Protein AF-A0A9N9IUY9-F1 (afdb_monomer_lite)

Structure (mmCIF, N/CA/C/O backbone):
data_AF-A0A9N9IUY9-F1
#
_entry.id   AF-A0A9N9IUY9-F1
#
loop_
_atom_site.group_PDB
_atom_site.id
_atom_site.type_symbol
_atom_site.label_atom_id
_atom_site.label_alt_id
_atom_site.label_comp_id
_atom_site.label_asym_id
_atom_site.label_entity_id
_atom_site.label_seq_id
_atom_site.pdbx_PDB_ins_code
_atom_site.Cartn_x
_atom_site.Cartn_y
_atom_site.Cartn_z
_atom_site.occupancy
_atom_site.B_iso_or_equiv
_atom_site.auth_seq_id
_atom_site.auth_comp_id
_atom_site.auth_asym_id
_atom_site.auth_atom_id
_atom_site.pdbx_PDB_model_num
ATOM 1 N N . SER A 1 1 ? 58.811 5.607 -41.448 1.00 39.56 1 SER A N 1
ATOM 2 C CA . SER A 1 1 ? 57.624 6.465 -41.278 1.00 39.56 1 SER A CA 1
ATOM 3 C C . SER A 1 1 ? 56.538 5.651 -40.601 1.00 39.56 1 SER A C 1
ATOM 5 O O . SER A 1 1 ? 55.908 4.837 -41.258 1.00 39.56 1 SER A O 1
ATOM 7 N N . LEU A 1 2 ? 56.412 5.763 -39.278 1.00 40.84 2 LEU A N 1
ATOM 8 C CA . LEU A 1 2 ? 55.410 5.039 -38.492 1.00 40.84 2 LEU A CA 1
ATOM 9 C C . LEU A 1 2 ? 54.136 5.888 -38.460 1.00 40.84 2 LEU A C 1
ATOM 11 O O . LEU A 1 2 ? 54.128 6.967 -37.875 1.00 40.84 2 LEU A O 1
ATOM 15 N N . THR A 1 3 ? 53.085 5.435 -39.135 1.00 47.19 3 THR A N 1
ATOM 16 C CA . THR A 1 3 ? 51.744 6.019 -39.025 1.00 47.19 3 THR A CA 1
ATOM 17 C C . THR A 1 3 ? 51.155 5.669 -37.656 1.00 47.19 3 THR A C 1
ATOM 19 O O . THR A 1 3 ? 51.178 4.490 -37.296 1.00 47.19 3 THR A O 1
ATOM 22 N N . PRO A 1 4 ? 50.607 6.626 -36.888 1.00 50.03 4 PRO A N 1
ATOM 23 C CA . PRO A 1 4 ? 49.974 6.305 -35.621 1.00 50.03 4 PRO A CA 1
ATOM 24 C C . PRO A 1 4 ? 48.616 5.647 -35.890 1.00 50.03 4 PRO A C 1
ATOM 26 O O . PRO A 1 4 ? 47.734 6.227 -36.522 1.00 50.03 4 PRO A O 1
ATOM 29 N N . SER A 1 5 ? 48.457 4.412 -35.417 1.00 50.31 5 SER A N 1
ATOM 30 C CA . SER A 1 5 ? 47.175 3.718 -35.372 1.00 50.31 5 SER A CA 1
ATOM 31 C C . SER A 1 5 ? 46.244 4.456 -34.411 1.00 50.31 5 SER A C 1
ATOM 33 O O . SER A 1 5 ? 46.464 4.449 -33.198 1.00 50.31 5 SER A O 1
ATOM 35 N N . VAL A 1 6 ? 45.213 5.101 -34.953 1.00 55.72 6 VAL A N 1
ATOM 36 C CA . VAL A 1 6 ? 44.124 5.686 -34.166 1.00 55.72 6 VAL A CA 1
ATOM 37 C C . VAL A 1 6 ? 43.443 4.548 -33.395 1.00 55.72 6 VAL A C 1
ATOM 39 O O . VAL A 1 6 ? 43.041 3.565 -34.023 1.00 55.72 6 VAL A O 1
ATOM 42 N N . PRO A 1 7 ? 43.323 4.617 -32.057 1.00 51.50 7 PRO A N 1
ATOM 43 C CA . PRO A 1 7 ? 42.623 3.588 -31.313 1.00 51.50 7 PRO A CA 1
ATOM 44 C C . PRO A 1 7 ? 41.150 3.654 -31.708 1.00 51.50 7 PRO A C 1
ATOM 46 O O . PRO A 1 7 ? 40.479 4.666 -31.509 1.00 51.50 7 PRO A O 1
ATOM 49 N N . ASN A 1 8 ? 40.667 2.566 -32.302 1.00 51.50 8 ASN A N 1
ATOM 50 C CA . ASN A 1 8 ? 39.272 2.384 -32.655 1.00 51.50 8 ASN A CA 1
ATOM 51 C C . ASN A 1 8 ? 38.487 2.290 -31.341 1.00 51.50 8 ASN A C 1
ATOM 53 O O . ASN A 1 8 ? 38.350 1.218 -30.747 1.00 51.50 8 ASN A O 1
ATOM 57 N N . HIS A 1 9 ? 38.053 3.436 -30.820 1.00 55.25 9 HIS A N 1
ATOM 58 C CA . HIS A 1 9 ? 37.104 3.476 -29.725 1.00 55.25 9 HIS A CA 1
ATOM 59 C C . HIS A 1 9 ? 35.797 2.939 -30.299 1.00 55.25 9 HIS A C 1
ATOM 61 O O . HIS A 1 9 ? 35.009 3.669 -30.898 1.00 55.25 9 HIS A O 1
ATOM 67 N N . HIS A 1 10 ? 35.593 1.629 -30.157 1.00 57.41 10 HIS A N 1
ATOM 68 C CA . HIS A 1 10 ? 34.267 1.045 -30.200 1.00 57.41 10 HIS A CA 1
ATOM 69 C C . HIS A 1 10 ? 33.479 1.720 -29.081 1.00 57.41 10 HIS A C 1
ATOM 71 O O . HIS A 1 10 ? 33.460 1.247 -27.948 1.00 57.41 10 HIS A O 1
ATOM 77 N N . ILE A 1 11 ? 32.860 2.862 -29.393 1.00 53.94 11 ILE A N 1
ATOM 78 C CA . ILE A 1 11 ? 31.705 3.336 -28.649 1.00 53.94 11 ILE A CA 1
ATOM 79 C C . ILE A 1 11 ? 30.776 2.130 -28.682 1.00 53.94 11 ILE A C 1
ATOM 81 O O . ILE A 1 11 ? 30.405 1.700 -29.782 1.00 53.94 11 ILE A O 1
ATOM 85 N N . PRO A 1 12 ? 30.467 1.504 -27.536 1.00 52.72 12 PRO A N 1
ATOM 86 C CA . PRO A 1 12 ? 29.483 0.454 -27.550 1.00 52.72 12 PRO A CA 1
ATOM 87 C C . PRO A 1 12 ? 28.254 1.086 -28.185 1.00 52.72 12 PRO A C 1
ATOM 89 O O . PRO A 1 12 ? 27.763 2.106 -27.698 1.00 52.72 12 PRO A O 1
ATOM 92 N N . VAL A 1 13 ? 27.738 0.475 -29.249 1.00 50.53 13 VAL A N 1
ATOM 93 C CA . VAL A 1 13 ? 26.355 0.677 -29.691 1.00 50.53 13 VAL A CA 1
ATOM 94 C C . VAL A 1 13 ? 25.452 0.055 -28.615 1.00 50.53 13 VAL A C 1
ATOM 96 O O . VAL A 1 13 ? 24.606 -0.791 -28.867 1.00 50.53 13 VAL A O 1
ATOM 99 N N . ALA A 1 14 ? 25.679 0.411 -27.350 1.00 50.56 14 ALA A N 1
ATOM 100 C CA . ALA A 1 14 ? 24.697 0.325 -26.307 1.00 50.56 14 ALA A CA 1
ATOM 101 C C . ALA A 1 14 ? 23.679 1.372 -26.724 1.00 50.56 14 ALA A C 1
ATOM 103 O O . ALA A 1 14 ? 23.839 2.549 -26.417 1.00 50.56 14 ALA A O 1
ATOM 104 N N . VAL A 1 15 ? 22.734 0.927 -27.551 1.00 55.34 15 VAL A N 1
ATOM 105 C CA . VAL A 1 15 ? 21.566 1.659 -28.020 1.00 55.34 15 VAL A CA 1
ATOM 106 C C . VAL A 1 15 ? 21.106 2.556 -26.877 1.00 55.34 15 VAL A C 1
ATOM 108 O O . VAL A 1 15 ? 20.511 2.087 -25.906 1.00 55.34 15 VAL A O 1
ATOM 111 N N . THR A 1 16 ? 21.455 3.840 -26.932 1.00 71.12 16 THR A N 1
ATOM 112 C CA . THR A 1 16 ? 20.976 4.816 -25.965 1.00 71.12 16 THR A CA 1
ATOM 113 C C . THR A 1 16 ? 19.535 5.075 -26.346 1.00 71.12 16 THR A C 1
ATOM 115 O O . THR A 1 16 ? 19.234 6.004 -27.085 1.00 71.12 16 THR A O 1
ATOM 118 N N . ILE A 1 17 ? 18.642 4.188 -25.897 1.00 77.62 17 ILE A N 1
ATOM 119 C CA . ILE A 1 17 ? 17.203 4.344 -26.083 1.00 77.62 17 ILE A CA 1
ATOM 120 C C . ILE A 1 17 ? 16.840 5.736 -25.537 1.00 77.62 17 ILE A C 1
ATOM 122 O O . ILE A 1 17 ? 17.112 6.012 -24.354 1.00 77.62 17 ILE A O 1
ATOM 126 N N . PRO A 1 18 ? 16.282 6.632 -26.374 1.00 87.56 18 PRO A N 1
ATOM 127 C CA . PRO A 1 18 ? 15.814 7.927 -25.908 1.00 87.56 18 PRO A CA 1
ATOM 128 C C . PRO A 1 18 ? 14.794 7.741 -24.775 1.00 87.56 18 PRO A C 1
ATOM 130 O O . PRO A 1 18 ? 14.018 6.780 -24.824 1.00 87.56 18 PRO A O 1
ATOM 133 N N . PRO A 1 19 ? 14.781 8.608 -23.747 1.00 85.50 19 PRO A N 1
ATOM 134 C CA . PRO A 1 19 ? 13.825 8.520 -22.642 1.00 85.50 19 PRO A CA 1
ATOM 135 C C . PRO A 1 19 ? 12.376 8.320 -23.098 1.00 85.50 19 PRO A C 1
ATOM 137 O O . PRO A 1 19 ? 11.660 7.498 -22.540 1.00 85.50 19 PRO A O 1
ATOM 140 N N . GLU A 1 20 ? 11.969 9.009 -24.159 1.00 88.81 20 GLU A N 1
ATOM 141 C CA . GLU A 1 20 ? 10.615 8.998 -24.708 1.00 88.81 20 GLU A CA 1
ATOM 142 C C . GLU A 1 20 ? 10.254 7.622 -25.277 1.00 88.81 20 GLU A C 1
ATOM 144 O O . GLU A 1 20 ? 9.168 7.101 -25.030 1.00 88.81 20 GLU A O 1
ATOM 149 N N . ILE A 1 21 ? 11.193 6.995 -25.992 1.00 90.62 21 ILE A N 1
ATOM 150 C CA . ILE A 1 21 ? 11.017 5.643 -26.533 1.00 90.62 21 ILE A CA 1
ATOM 151 C C . ILE A 1 21 ? 10.973 4.620 -25.399 1.00 90.62 21 ILE A C 1
ATOM 153 O O . ILE A 1 21 ? 10.163 3.698 -25.436 1.00 90.62 21 ILE A O 1
ATOM 157 N N . PHE A 1 22 ? 11.800 4.796 -24.366 1.00 89.94 22 PHE A N 1
ATOM 158 C CA . PHE A 1 22 ? 11.757 3.941 -23.182 1.00 89.94 22 PHE A CA 1
ATOM 159 C C . PHE A 1 22 ? 10.394 4.021 -22.477 1.00 89.94 22 PHE A C 1
ATOM 161 O O . PHE A 1 22 ? 9.805 2.984 -22.182 1.00 89.94 22 PHE A O 1
ATOM 168 N N . ILE A 1 23 ? 9.857 5.229 -22.285 1.00 88.06 23 ILE A N 1
ATOM 169 C CA . ILE A 1 23 ? 8.522 5.443 -21.705 1.00 88.06 23 ILE A CA 1
ATOM 170 C C . ILE A 1 23 ? 7.453 4.729 -22.546 1.00 88.06 23 ILE A C 1
ATOM 172 O O . ILE A 1 23 ? 6.628 4.006 -21.990 1.00 88.06 23 ILE A O 1
ATOM 176 N N . LYS A 1 24 ? 7.514 4.845 -23.881 1.00 90.69 24 LYS A N 1
ATOM 177 C CA . LYS A 1 24 ? 6.598 4.136 -24.790 1.00 90.69 24 LYS A CA 1
ATOM 178 C C . LYS A 1 24 ? 6.686 2.621 -24.695 1.00 90.69 24 LYS A C 1
ATOM 180 O O . LYS A 1 24 ? 5.659 1.957 -24.738 1.00 90.69 24 LYS A O 1
ATOM 185 N N . ILE A 1 25 ? 7.880 2.065 -24.513 1.00 93.50 25 ILE A N 1
ATOM 186 C CA . ILE A 1 25 ? 8.028 0.629 -24.251 1.00 93.50 25 ILE A CA 1
ATOM 187 C C . ILE A 1 25 ? 7.323 0.263 -22.937 1.00 93.50 25 ILE A C 1
ATOM 189 O O . ILE A 1 25 ? 6.570 -0.708 -22.904 1.00 93.50 25 ILE A O 1
ATOM 193 N N . CYS A 1 26 ? 7.514 1.051 -21.875 1.00 94.06 26 CYS A N 1
ATOM 194 C CA . CYS A 1 26 ? 6.911 0.794 -20.567 1.00 94.06 26 CYS A CA 1
ATOM 195 C C . CYS A 1 26 ? 5.371 0.808 -20.569 1.00 94.06 26 CYS A C 1
ATOM 197 O O . CYS A 1 26 ? 4.778 0.048 -19.806 1.00 94.06 26 CYS A O 1
ATOM 199 N N . GLU A 1 27 ? 4.719 1.596 -21.433 1.00 89.12 27 GLU A N 1
ATOM 200 C CA . GLU A 1 27 ? 3.248 1.608 -21.591 1.00 89.12 27 GLU A CA 1
ATOM 201 C C . GLU A 1 27 ? 2.673 0.225 -21.975 1.00 89.12 27 GLU A C 1
ATOM 203 O O . GLU A 1 27 ? 1.508 -0.072 -21.692 1.00 89.12 27 GLU A O 1
ATOM 208 N N . HIS A 1 28 ? 3.493 -0.640 -22.580 1.00 94.81 28 HIS A N 1
ATOM 209 C CA . HIS A 1 28 ? 3.116 -1.981 -23.030 1.00 94.81 28 HIS A CA 1
ATOM 210 C C . HIS A 1 28 ? 3.576 -3.109 -22.097 1.00 94.81 28 HIS A C 1
ATOM 212 O O . HIS A 1 28 ? 3.426 -4.281 -22.445 1.00 94.81 28 HIS A O 1
ATOM 218 N N . LEU A 1 29 ? 4.135 -2.790 -20.928 1.00 97.38 29 LEU A N 1
ATOM 219 C CA . LEU A 1 29 ? 4.632 -3.792 -19.986 1.00 97.38 29 LEU A CA 1
ATOM 220 C C . LEU A 1 29 ? 3.666 -3.996 -18.816 1.00 97.38 29 LEU A C 1
ATOM 222 O O . LEU A 1 29 ? 3.123 -3.015 -18.297 1.00 97.38 29 LEU A O 1
ATOM 226 N N . PRO A 1 30 ? 3.476 -5.239 -18.337 1.00 96.69 30 PRO A N 1
ATOM 227 C CA . PRO A 1 30 ? 2.742 -5.485 -17.106 1.00 96.69 30 PRO A CA 1
ATOM 228 C C . PRO A 1 30 ? 3.534 -4.980 -15.886 1.00 96.69 30 PRO A C 1
ATOM 230 O O . PRO A 1 30 ? 4.766 -4.889 -15.929 1.00 96.69 30 PRO A O 1
ATOM 233 N N . PRO A 1 31 ? 2.869 -4.715 -14.745 1.00 96.38 31 PRO A N 1
ATOM 234 C CA . PRO A 1 31 ? 3.551 -4.139 -13.589 1.00 96.38 31 PRO A CA 1
ATOM 235 C C . PRO A 1 31 ? 4.670 -5.006 -12.999 1.00 96.38 31 PRO A C 1
ATOM 237 O O . PRO A 1 31 ? 5.596 -4.478 -12.386 1.00 96.38 31 PRO A O 1
ATOM 240 N N . SER A 1 32 ? 4.603 -6.331 -13.170 1.00 95.31 32 SER A N 1
ATOM 241 C CA . SER A 1 32 ? 5.681 -7.247 -12.775 1.00 95.31 32 SER A CA 1
ATOM 242 C C . SER A 1 32 ? 6.987 -6.941 -13.502 1.00 95.31 32 SER A C 1
ATOM 244 O O . SER A 1 32 ? 8.051 -6.947 -12.887 1.00 95.31 32 SER A O 1
ATOM 246 N N . ASP A 1 33 ? 6.901 -6.629 -14.791 1.00 96.50 33 ASP A N 1
ATOM 247 C CA . ASP A 1 33 ? 8.061 -6.436 -15.655 1.00 96.50 33 ASP A CA 1
ATOM 248 C C . ASP A 1 33 ? 8.649 -5.047 -15.430 1.00 96.50 33 ASP A C 1
ATOM 250 O O . ASP A 1 33 ? 9.866 -4.901 -15.326 1.00 96.50 33 ASP A O 1
ATOM 254 N N . LEU A 1 34 ? 7.787 -4.042 -15.230 1.00 96.69 34 LEU A N 1
ATOM 255 C CA . LEU A 1 34 ? 8.211 -2.724 -14.756 1.00 96.69 34 LEU A CA 1
ATOM 256 C C . LEU A 1 34 ? 8.987 -2.835 -13.443 1.00 96.69 34 LEU A C 1
ATOM 258 O O . LEU A 1 34 ? 10.067 -2.257 -13.322 1.00 96.69 34 LEU A O 1
ATOM 262 N N . LEU A 1 35 ? 8.494 -3.631 -12.488 1.00 95.19 35 LEU A N 1
ATOM 263 C CA . LEU A 1 35 ? 9.183 -3.841 -11.217 1.00 95.19 35 LEU A CA 1
ATOM 264 C C . LEU A 1 35 ? 10.562 -4.483 -11.420 1.00 95.19 35 LEU A C 1
ATOM 266 O O . LEU A 1 35 ? 11.532 -4.033 -10.810 1.00 95.19 35 LEU A O 1
ATOM 270 N N . VAL A 1 36 ? 10.681 -5.481 -12.300 1.00 94.88 36 VAL A N 1
ATOM 271 C CA . VAL A 1 36 ? 11.977 -6.086 -12.654 1.00 94.88 36 VAL A CA 1
ATOM 272 C C . VAL A 1 36 ? 12.918 -5.048 -13.275 1.00 94.88 36 VAL A C 1
ATOM 274 O O . VAL A 1 36 ? 14.079 -4.962 -12.869 1.00 94.88 36 VAL A O 1
ATOM 277 N N . LEU A 1 37 ? 12.427 -4.202 -14.189 1.00 95.06 37 LEU A N 1
ATOM 278 C CA . LEU A 1 37 ? 13.228 -3.157 -14.837 1.00 95.06 37 LEU A CA 1
ATOM 279 C C . LEU A 1 37 ? 13.825 -2.151 -13.846 1.00 95.06 37 LEU A C 1
ATOM 281 O O . LEU A 1 37 ? 14.943 -1.679 -14.072 1.00 95.06 37 LEU A O 1
ATOM 285 N N . THR A 1 38 ? 13.154 -1.875 -12.721 1.00 94.19 38 THR A N 1
ATOM 286 C CA . THR A 1 38 ? 13.705 -1.007 -11.658 1.00 94.19 38 THR A CA 1
ATOM 287 C C . THR A 1 38 ? 15.035 -1.517 -11.083 1.00 94.19 38 THR A C 1
ATOM 289 O O . THR A 1 38 ? 15.818 -0.733 -10.538 1.00 94.19 38 THR A O 1
ATOM 292 N N . GLY A 1 39 ? 15.298 -2.825 -11.191 1.00 93.38 39 GLY A N 1
ATOM 293 C CA . GLY A 1 39 ? 16.508 -3.483 -10.701 1.00 93.38 39 GLY A CA 1
ATOM 294 C C . GLY A 1 39 ? 17.613 -3.651 -11.745 1.00 93.38 39 GLY A C 1
ATOM 295 O O . GLY A 1 39 ? 18.733 -3.994 -11.378 1.00 93.38 39 GLY A O 1
ATOM 296 N N . VAL A 1 40 ? 17.334 -3.403 -13.029 1.00 93.25 40 VAL A N 1
ATOM 297 C CA . VAL A 1 40 ? 18.276 -3.694 -14.124 1.00 93.25 40 VAL A CA 1
ATOM 298 C C . VAL A 1 40 ? 19.398 -2.660 -14.209 1.00 93.25 40 VAL A C 1
ATOM 300 O O . VAL A 1 40 ? 20.571 -3.017 -14.287 1.00 93.25 40 VAL A O 1
ATOM 303 N N . CYS A 1 41 ? 19.070 -1.364 -14.203 1.00 90.81 41 CYS A N 1
ATOM 304 C CA . CYS A 1 41 ? 20.079 -0.305 -14.216 1.00 90.81 41 CYS A CA 1
ATOM 305 C C . CYS A 1 41 ? 19.591 0.978 -13.531 1.00 90.81 41 CYS A C 1
ATOM 307 O O . CYS A 1 41 ? 18.390 1.223 -13.395 1.00 90.81 41 CYS A O 1
ATOM 309 N N . ARG A 1 42 ? 20.536 1.848 -13.140 1.00 89.31 42 ARG A N 1
ATOM 310 C CA . ARG A 1 42 ? 20.231 3.122 -12.458 1.00 89.31 42 ARG A CA 1
ATOM 311 C C . ARG A 1 42 ? 19.328 4.036 -13.286 1.00 89.31 42 ARG A C 1
ATOM 313 O O . ARG A 1 42 ? 18.507 4.744 -12.719 1.00 89.31 42 ARG A O 1
ATOM 320 N N . ARG A 1 43 ? 19.472 4.007 -14.615 1.00 88.75 43 ARG A N 1
ATOM 321 C CA . ARG A 1 43 ? 18.676 4.832 -15.531 1.00 88.75 43 ARG A CA 1
ATOM 322 C C . ARG A 1 43 ? 17.204 4.418 -15.516 1.00 88.75 43 ARG A C 1
ATOM 324 O O . ARG A 1 43 ? 16.352 5.273 -15.326 1.00 88.75 43 ARG A O 1
ATOM 331 N N . PHE A 1 44 ? 16.905 3.123 -15.639 1.00 92.00 44 PHE A N 1
ATOM 332 C CA . PHE A 1 44 ? 15.525 2.621 -15.565 1.00 92.00 44 PHE A CA 1
ATOM 333 C C . PHE A 1 44 ? 14.917 2.856 -14.190 1.00 92.00 44 PHE A C 1
ATOM 335 O O . PHE A 1 44 ? 13.783 3.315 -14.093 1.00 92.00 44 PHE A O 1
ATOM 342 N N . ARG A 1 45 ? 15.700 2.641 -13.127 1.00 92.75 45 ARG A N 1
ATOM 343 C CA . ARG A 1 45 ? 15.282 2.990 -11.769 1.00 92.75 45 ARG A CA 1
ATOM 344 C C . ARG A 1 45 ? 14.908 4.470 -11.646 1.00 92.75 45 ARG A C 1
ATOM 346 O O . ARG A 1 45 ? 13.900 4.775 -11.030 1.00 92.75 45 ARG A O 1
ATOM 353 N N . GLY A 1 46 ? 15.683 5.374 -12.247 1.00 91.19 46 GLY A N 1
ATOM 354 C CA . GLY A 1 46 ? 15.387 6.809 -12.245 1.00 91.19 46 GLY A CA 1
ATOM 355 C C . GLY A 1 46 ? 14.079 7.175 -12.954 1.00 91.19 46 GLY A C 1
ATOM 356 O O . GLY A 1 46 ? 13.419 8.114 -12.540 1.00 91.19 46 GLY A O 1
ATOM 357 N N . PHE A 1 47 ? 13.672 6.426 -13.981 1.00 91.56 47 PHE A N 1
ATOM 358 C CA . PHE A 1 47 ? 12.387 6.650 -14.656 1.00 91.56 47 PHE A CA 1
ATOM 359 C C . PHE A 1 47 ? 11.198 5.993 -13.950 1.00 91.56 47 PHE A C 1
ATOM 361 O O . PHE A 1 47 ? 10.083 6.486 -14.054 1.00 91.56 47 PHE A O 1
ATOM 368 N N . LEU A 1 48 ? 11.417 4.865 -13.272 1.00 94.81 48 LEU A N 1
ATOM 369 C CA . LEU A 1 48 ? 10.337 4.042 -12.721 1.00 94.81 48 LEU A CA 1
ATOM 370 C C . LEU A 1 48 ? 10.127 4.233 -11.213 1.00 94.81 48 LEU A C 1
ATOM 372 O O . LEU A 1 48 ? 9.062 3.888 -10.715 1.00 94.81 48 LEU A O 1
ATOM 376 N N . CYS A 1 49 ? 11.102 4.794 -10.493 1.00 94.31 49 CYS A N 1
ATOM 377 C CA . CYS A 1 49 ? 11.069 4.986 -9.038 1.00 94.31 49 CYS A CA 1
ATOM 378 C C . CYS A 1 49 ? 11.221 6.466 -8.645 1.00 94.31 49 CYS A C 1
ATOM 380 O O . CYS A 1 49 ? 11.970 6.801 -7.727 1.00 94.31 49 CYS A O 1
ATOM 382 N N . SER A 1 50 ? 10.527 7.358 -9.352 1.00 94.81 50 SER A N 1
ATOM 383 C CA . SER A 1 50 ? 10.393 8.775 -8.989 1.00 94.81 50 SER A CA 1
ATOM 384 C C . SER A 1 50 ? 8.917 9.100 -8.775 1.00 94.81 50 SER A C 1
ATOM 386 O O . SER A 1 50 ? 8.259 9.520 -9.727 1.00 94.81 50 SER A O 1
ATOM 388 N N . PRO A 1 51 ? 8.368 8.832 -7.579 1.00 92.38 51 PRO A N 1
ATOM 389 C CA . PRO A 1 51 ? 6.929 8.864 -7.354 1.00 92.38 51 PRO A CA 1
ATOM 390 C C . PRO A 1 51 ? 6.295 10.247 -7.569 1.00 92.38 51 PRO A C 1
ATOM 392 O O . PRO A 1 51 ? 5.162 10.328 -8.030 1.00 92.38 51 PRO A O 1
ATOM 395 N N . GLU A 1 52 ? 7.030 11.329 -7.342 1.00 93.62 52 GLU A N 1
ATOM 396 C CA . GLU A 1 52 ? 6.563 12.705 -7.546 1.00 93.62 52 GLU A CA 1
ATOM 397 C C . GLU A 1 52 ? 6.507 13.107 -9.032 1.00 93.62 52 GLU A C 1
ATOM 399 O O . GLU A 1 52 ? 5.905 14.119 -9.386 1.00 93.62 52 GLU A O 1
ATOM 404 N N . SER A 1 53 ? 7.136 12.333 -9.922 1.00 95.12 53 SER A N 1
ATOM 405 C CA . SER A 1 53 ? 7.121 12.592 -11.362 1.00 95.12 53 SER A CA 1
ATOM 406 C C . SER A 1 53 ? 5.804 12.126 -11.980 1.00 95.12 53 SER A C 1
ATOM 408 O O . SER A 1 53 ? 5.442 10.950 -11.886 1.00 95.12 53 SER A O 1
ATOM 410 N N . SER A 1 54 ? 5.120 13.032 -12.686 1.00 94.75 54 SER A N 1
ATOM 411 C CA . SER A 1 54 ? 3.893 12.721 -13.431 1.00 94.75 54 SER A CA 1
ATOM 412 C C . SER A 1 54 ? 4.106 11.608 -14.455 1.00 94.75 54 SER A C 1
ATOM 414 O O . SER A 1 54 ? 3.285 10.705 -14.553 1.00 94.75 54 SER A O 1
ATOM 416 N N . ILE A 1 55 ? 5.253 11.608 -15.140 1.00 93.94 55 ILE A N 1
ATOM 417 C CA . ILE A 1 55 ? 5.619 10.580 -16.122 1.00 93.94 55 ILE A CA 1
ATOM 418 C C . ILE A 1 55 ? 5.687 9.201 -15.459 1.00 93.94 55 ILE A C 1
ATOM 420 O O . ILE A 1 55 ? 5.143 8.233 -15.985 1.00 93.94 55 ILE A O 1
ATOM 424 N N . THR A 1 56 ? 6.324 9.103 -14.288 1.00 95.50 56 THR A N 1
ATOM 425 C CA . THR A 1 56 ? 6.406 7.842 -13.540 1.00 95.50 56 THR A CA 1
ATOM 426 C C . THR A 1 56 ? 5.011 7.351 -13.166 1.00 95.50 56 THR A C 1
ATOM 428 O O . THR A 1 56 ? 4.692 6.182 -13.380 1.00 95.50 56 THR A O 1
ATOM 431 N N . GLN A 1 57 ? 4.162 8.241 -12.636 1.00 96.81 57 GLN A N 1
ATOM 432 C CA . GLN A 1 57 ? 2.781 7.900 -12.287 1.00 96.81 57 GLN A CA 1
ATOM 433 C C . GLN A 1 57 ? 1.995 7.422 -13.513 1.00 96.81 57 GLN A C 1
ATOM 435 O O . GLN A 1 57 ? 1.291 6.420 -13.424 1.00 96.81 57 GLN A O 1
ATOM 440 N N . ASP A 1 58 ? 2.151 8.077 -14.663 1.00 96.06 58 ASP A N 1
ATOM 441 C CA . ASP A 1 58 ? 1.451 7.722 -15.899 1.00 96.06 58 ASP A CA 1
ATOM 442 C C . ASP A 1 58 ? 1.889 6.360 -16.454 1.00 96.06 58 ASP A C 1
ATOM 444 O O . ASP A 1 58 ? 1.036 5.584 -16.894 1.00 96.06 58 ASP A O 1
ATOM 448 N N . ILE A 1 59 ? 3.180 6.016 -16.369 1.00 96.88 59 ILE A N 1
ATOM 449 C CA . ILE A 1 59 ? 3.687 4.683 -16.736 1.00 96.88 59 ILE A CA 1
ATOM 450 C C . ILE A 1 59 ? 2.998 3.602 -15.895 1.00 96.88 59 ILE A C 1
ATOM 452 O O . ILE A 1 59 ? 2.414 2.657 -16.436 1.00 96.88 59 ILE A O 1
ATOM 456 N N . TRP A 1 60 ? 3.033 3.745 -14.566 1.00 97.50 60 TRP A N 1
ATOM 457 C CA . TRP A 1 60 ? 2.441 2.764 -13.656 1.00 97.50 60 TRP A CA 1
ATOM 458 C C . TRP A 1 60 ? 0.917 2.705 -13.788 1.00 97.50 60 TRP A C 1
ATOM 460 O O . TRP A 1 60 ? 0.356 1.608 -13.811 1.00 97.50 60 TRP A O 1
ATOM 470 N N . ARG A 1 61 ? 0.247 3.852 -13.952 1.00 97.25 61 ARG A N 1
ATOM 471 C CA . ARG A 1 61 ? -1.199 3.930 -14.195 1.00 97.25 61 ARG A CA 1
ATOM 472 C C . ARG A 1 61 ? -1.591 3.193 -15.466 1.00 97.25 61 ARG A C 1
ATOM 474 O O . ARG A 1 61 ? -2.506 2.375 -15.433 1.00 97.25 61 ARG A O 1
ATOM 481 N N . THR A 1 62 ? -0.897 3.463 -16.570 1.00 96.81 62 THR A N 1
ATOM 482 C CA . THR A 1 62 ? -1.168 2.839 -17.874 1.00 96.81 62 THR A CA 1
ATOM 483 C C . THR A 1 62 ? -1.002 1.328 -17.780 1.00 96.81 62 THR A C 1
ATOM 485 O O . THR A 1 62 ? -1.900 0.573 -18.151 1.00 96.81 62 THR A O 1
ATOM 488 N N . SER A 1 63 ? 0.100 0.880 -17.177 1.00 96.88 63 SER A N 1
ATOM 489 C CA . SER A 1 63 ? 0.349 -0.536 -16.926 1.00 96.88 63 SER A CA 1
ATOM 490 C C . SER A 1 63 ? -0.738 -1.171 -16.041 1.00 96.88 63 SER A C 1
ATOM 492 O O . SER A 1 63 ? -1.270 -2.237 -16.352 1.00 96.88 63 SER A O 1
ATOM 494 N N . ARG A 1 64 ? -1.157 -0.504 -14.959 1.00 96.50 64 ARG A N 1
ATOM 495 C CA . ARG A 1 64 ? -2.235 -0.990 -14.087 1.00 96.50 64 ARG A CA 1
ATOM 496 C C . ARG A 1 64 ? -3.556 -1.140 -14.833 1.00 96.50 64 ARG A C 1
ATOM 498 O O . ARG A 1 64 ? -4.168 -2.202 -14.754 1.00 96.50 64 ARG A O 1
ATOM 505 N N . VAL A 1 65 ? -3.996 -0.098 -15.533 1.00 96.25 65 VAL A N 1
ATOM 506 C CA . VAL A 1 65 ? -5.283 -0.091 -16.243 1.00 96.25 65 VAL A CA 1
ATOM 507 C C . VAL A 1 65 ? -5.309 -1.181 -17.316 1.00 96.25 65 VAL A C 1
ATOM 509 O O . VAL A 1 65 ? -6.279 -1.936 -17.380 1.00 96.25 65 VAL A O 1
ATOM 512 N N . ASN A 1 66 ? -4.220 -1.338 -18.074 1.00 95.75 66 ASN A N 1
ATOM 513 C CA . ASN A 1 66 ? -4.140 -2.301 -19.172 1.00 95.75 66 ASN A CA 1
ATOM 514 C C . ASN A 1 66 ? -4.018 -3.761 -18.705 1.00 95.75 66 ASN A C 1
ATOM 516 O O . ASN A 1 66 ? -4.601 -4.650 -19.323 1.00 95.75 66 ASN A O 1
ATOM 520 N N . PHE A 1 67 ? -3.271 -4.029 -17.627 1.00 96.31 67 PHE A N 1
ATOM 521 C CA . PHE A 1 67 ? -2.897 -5.401 -17.250 1.00 96.31 67 PHE A CA 1
ATOM 522 C C . PHE A 1 67 ? -3.561 -5.915 -15.965 1.00 96.31 67 PHE A C 1
ATOM 524 O O . PHE A 1 67 ? -3.519 -7.116 -15.697 1.00 96.31 67 PHE A O 1
ATOM 531 N N . LEU A 1 68 ? -4.188 -5.052 -15.155 1.00 94.44 68 LEU A N 1
ATOM 532 C CA . LEU A 1 68 ? -4.821 -5.429 -13.885 1.00 94.44 68 LEU A CA 1
ATOM 533 C C . LEU A 1 68 ? -6.338 -5.144 -13.904 1.00 94.44 68 LEU A C 1
ATOM 535 O O . LEU A 1 68 ? -6.799 -4.196 -13.262 1.00 94.44 68 LEU A O 1
ATOM 539 N N . PRO A 1 69 ? -7.172 -5.996 -14.538 1.00 91.62 69 PRO A N 1
ATOM 540 C CA . PRO A 1 69 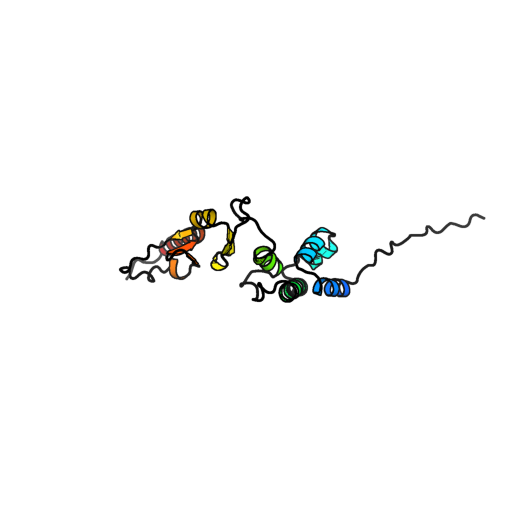? -8.621 -5.762 -14.678 1.00 91.62 69 PRO A CA 1
ATOM 541 C C . PRO A 1 69 ? -9.363 -5.631 -13.338 1.00 91.62 69 PRO A C 1
ATOM 543 O O . PRO A 1 69 ? -10.399 -4.989 -13.242 1.00 91.62 69 PRO A O 1
ATOM 546 N N . SER A 1 70 ? -8.814 -6.204 -12.269 1.00 89.19 70 SER A N 1
ATOM 547 C CA . SER A 1 70 ? -9.371 -6.111 -10.910 1.00 89.19 70 SER A CA 1
ATOM 548 C C . SER A 1 70 ? -8.896 -4.896 -10.089 1.00 89.19 70 SER A C 1
ATOM 550 O O . SER A 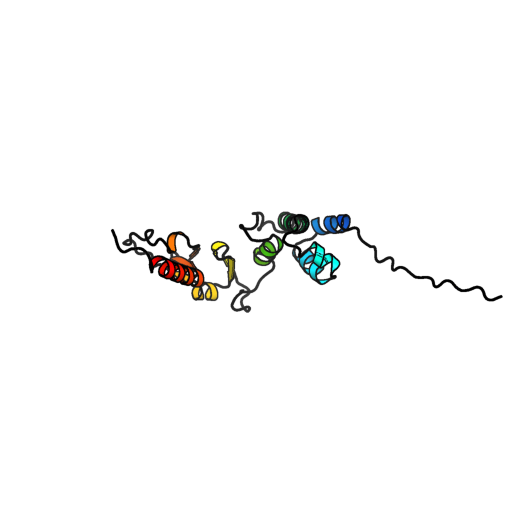1 70 ? -9.215 -4.823 -8.906 1.00 89.19 70 SER A O 1
ATOM 552 N N . LEU A 1 71 ? -8.081 -3.997 -10.654 1.00 92.31 71 LEU A N 1
ATOM 553 C CA . LEU A 1 71 ? -7.496 -2.844 -9.950 1.00 92.31 71 LEU A CA 1
ATOM 554 C C . LEU A 1 71 ? -7.620 -1.559 -10.793 1.00 92.31 71 LEU A C 1
ATOM 556 O O . LEU A 1 71 ? -6.629 -0.915 -11.126 1.00 92.31 71 LEU A O 1
ATOM 560 N N . GLN A 1 72 ? -8.850 -1.221 -11.185 1.00 93.62 72 GLN A N 1
ATOM 561 C CA . GLN A 1 72 ? -9.133 -0.135 -12.137 1.00 93.62 72 GLN A CA 1
ATOM 562 C C . GLN A 1 72 ? -9.306 1.237 -11.475 1.00 93.62 72 GLN A C 1
ATOM 564 O O . GLN A 1 72 ? -8.972 2.255 -12.079 1.00 93.62 72 GLN A O 1
ATOM 569 N N . LEU A 1 73 ? -9.760 1.273 -10.221 1.00 93.88 73 LEU A N 1
ATOM 570 C CA . LEU A 1 73 ? -9.904 2.519 -9.467 1.00 93.88 73 LEU A CA 1
ATOM 571 C C . LEU A 1 73 ? -8.544 3.203 -9.250 1.00 93.88 73 LEU A C 1
ATOM 573 O O . LEU A 1 73 ? -7.527 2.509 -9.181 1.00 93.88 73 LEU A O 1
ATOM 577 N N . PRO A 1 74 ? -8.507 4.544 -9.164 1.00 94.25 74 PRO A N 1
ATOM 578 C CA . PRO A 1 74 ? -7.276 5.255 -8.847 1.00 94.25 74 PRO A CA 1
ATOM 579 C C . PRO A 1 74 ? -6.761 4.889 -7.441 1.00 94.25 74 PRO A C 1
ATOM 581 O O . PRO A 1 74 ? -7.542 4.427 -6.599 1.00 94.25 74 PRO A O 1
ATOM 584 N N . PRO A 1 75 ? -5.458 5.101 -7.174 1.00 94.12 75 PRO A N 1
ATOM 585 C CA . PRO A 1 75 ? -4.911 4.992 -5.829 1.00 94.12 75 PRO A CA 1
ATOM 586 C C . PRO A 1 75 ? -5.678 5.875 -4.830 1.00 94.12 75 PRO A C 1
ATOM 588 O O . PRO A 1 75 ? -6.129 6.959 -5.204 1.00 94.12 75 PRO A O 1
ATOM 591 N N . PRO A 1 76 ? -5.811 5.453 -3.560 1.00 90.94 76 PRO A N 1
ATOM 592 C CA . PRO A 1 76 ? -6.278 6.331 -2.493 1.00 90.94 76 PRO A CA 1
ATOM 593 C C . PRO A 1 76 ? -5.388 7.571 -2.339 1.00 90.94 76 PRO A C 1
ATOM 595 O O . PRO A 1 76 ? -4.192 7.517 -2.630 1.00 90.94 76 PRO A O 1
ATOM 598 N N . ASP A 1 77 ? -5.944 8.652 -1.793 1.00 89.50 77 ASP A N 1
ATOM 599 C CA . ASP A 1 77 ? -5.205 9.900 -1.582 1.00 89.50 77 ASP A CA 1
ATOM 600 C C . ASP A 1 77 ? -3.906 9.681 -0.792 1.00 89.50 77 ASP A C 1
ATOM 602 O O . ASP A 1 77 ? -3.872 8.998 0.239 1.00 89.50 77 ASP A O 1
ATOM 606 N N . GLY A 1 78 ? -2.812 10.259 -1.288 1.00 89.94 78 GLY A N 1
ATOM 607 C CA . GLY A 1 78 ? -1.482 10.109 -0.697 1.00 89.94 78 GLY A CA 1
ATOM 608 C C . GLY A 1 78 ? -0.818 8.747 -0.934 1.00 89.94 78 GLY A C 1
ATOM 609 O O . GLY A 1 78 ? 0.136 8.432 -0.231 1.00 89.94 78 GLY A O 1
ATOM 610 N N . MET A 1 79 ? -1.311 7.933 -1.875 1.00 93.31 79 MET A N 1
ATOM 611 C CA . MET A 1 79 ? -0.654 6.704 -2.336 1.00 93.31 79 MET A CA 1
ATOM 612 C C . MET A 1 79 ? -0.271 6.825 -3.813 1.00 93.31 79 MET A C 1
ATOM 614 O O . MET A 1 79 ? -1.085 7.206 -4.651 1.00 93.31 79 MET A O 1
ATOM 618 N N . TYR A 1 80 ? 0.964 6.460 -4.141 1.00 95.88 80 TYR A N 1
ATOM 619 C CA . TYR A 1 80 ? 1.459 6.479 -5.517 1.00 95.88 80 TYR A CA 1
ATOM 620 C C . TYR A 1 80 ? 1.065 5.212 -6.293 1.00 95.88 80 TYR A C 1
ATOM 622 O O . TYR A 1 80 ? 0.847 4.155 -5.703 1.00 95.88 80 TYR A O 1
ATOM 630 N N . GLU A 1 81 ? 1.025 5.285 -7.627 1.00 96.31 81 GLU A N 1
ATOM 631 C CA . GLU A 1 81 ? 0.609 4.174 -8.501 1.00 96.31 81 GLU A CA 1
ATOM 632 C C . GLU A 1 81 ? 1.459 2.903 -8.302 1.00 96.31 81 GLU A C 1
ATOM 634 O O . GLU A 1 81 ? 0.904 1.814 -8.149 1.00 96.31 81 GLU A O 1
ATOM 639 N N . GLU A 1 82 ? 2.794 3.018 -8.220 1.00 94.75 82 GLU A N 1
ATOM 640 C CA . GLU A 1 82 ? 3.671 1.865 -7.940 1.00 94.75 82 GLU A CA 1
ATOM 641 C C . GLU A 1 82 ? 3.294 1.194 -6.610 1.00 94.75 82 GLU A C 1
ATOM 643 O O . GLU A 1 82 ? 3.124 -0.028 -6.539 1.00 94.75 82 GLU A O 1
ATOM 648 N N . GLU A 1 83 ? 3.152 1.992 -5.550 1.00 92.62 83 GLU A N 1
ATOM 649 C CA . GLU A 1 83 ? 2.813 1.506 -4.215 1.00 92.62 83 GLU A CA 1
ATOM 650 C C . GLU A 1 83 ? 1.448 0.817 -4.223 1.00 92.62 83 GLU A C 1
ATOM 652 O O . GLU A 1 83 ? 1.326 -0.312 -3.743 1.00 92.62 83 GLU A O 1
ATOM 657 N N . TYR A 1 84 ? 0.451 1.439 -4.852 1.00 94.62 84 TYR A N 1
ATOM 658 C CA . TYR A 1 84 ? -0.897 0.905 -5.004 1.00 94.62 84 TYR A CA 1
ATOM 659 C C . TYR A 1 84 ? -0.908 -0.455 -5.710 1.00 94.62 84 TYR A C 1
ATOM 661 O O . TYR A 1 84 ? -1.546 -1.404 -5.241 1.00 94.62 84 TYR A O 1
ATOM 669 N N . ILE A 1 85 ? -0.148 -0.598 -6.798 1.00 93.88 85 ILE A N 1
ATOM 670 C CA . ILE A 1 85 ? -0.037 -1.856 -7.544 1.00 93.88 85 ILE A CA 1
ATOM 671 C C . ILE A 1 85 ? 0.682 -2.925 -6.721 1.00 93.88 85 ILE A C 1
ATOM 673 O O . ILE A 1 85 ? 0.216 -4.069 -6.630 1.00 93.88 85 ILE A O 1
ATOM 677 N N . ARG A 1 86 ? 1.811 -2.572 -6.096 1.00 89.88 86 ARG A N 1
ATOM 678 C CA . ARG A 1 86 ? 2.575 -3.502 -5.255 1.00 89.88 86 ARG A CA 1
ATOM 679 C C . ARG A 1 86 ? 1.716 -4.008 -4.111 1.00 89.88 86 ARG A C 1
ATOM 681 O O . ARG A 1 86 ? 1.620 -5.216 -3.890 1.00 89.88 86 ARG A O 1
ATOM 688 N N . PHE A 1 87 ? 1.031 -3.090 -3.450 1.00 88.44 87 PHE A N 1
ATOM 689 C CA . PHE A 1 87 ? 0.153 -3.369 -2.336 1.00 88.44 87 PHE A CA 1
ATOM 690 C C . PHE A 1 87 ? -1.078 -4.183 -2.746 1.00 88.44 87 PHE A C 1
ATOM 692 O O . PHE A 1 87 ? -1.430 -5.134 -2.047 1.00 88.44 87 PHE A O 1
ATOM 699 N N . GLY A 1 88 ? -1.696 -3.888 -3.893 1.00 85.31 88 GLY A N 1
ATOM 700 C CA . GLY A 1 88 ? -2.909 -4.545 -4.385 1.00 85.31 88 GLY A CA 1
ATOM 701 C C . GLY A 1 88 ? -2.685 -5.906 -5.053 1.00 85.31 88 GLY A C 1
ATOM 702 O O . GLY A 1 88 ? -3.544 -6.788 -4.938 1.00 85.31 88 GLY A O 1
ATOM 703 N N . LYS A 1 89 ? -1.538 -6.123 -5.713 1.00 83.31 89 LYS A N 1
ATOM 704 C CA . LYS A 1 89 ? -1.327 -7.307 -6.567 1.00 83.31 89 LYS A CA 1
ATOM 705 C C . LYS A 1 89 ? 0.018 -8.008 -6.465 1.00 83.31 89 LYS A C 1
ATOM 707 O O . LYS A 1 89 ? 0.021 -9.232 -6.555 1.00 83.31 89 LYS A O 1
ATOM 712 N N . LEU A 1 90 ? 1.128 -7.293 -6.292 1.00 78.56 90 LEU A N 1
ATOM 713 C CA . LEU A 1 90 ? 2.452 -7.931 -6.388 1.00 78.56 90 LEU A CA 1
ATOM 714 C C . LEU A 1 90 ? 2.920 -8.549 -5.064 1.00 78.56 90 LEU A C 1
ATOM 716 O O . LEU A 1 90 ? 3.614 -9.563 -5.065 1.00 78.56 90 LEU A O 1
ATOM 720 N N . LEU A 1 91 ? 2.522 -7.985 -3.923 1.00 78.44 91 LEU A N 1
ATOM 721 C CA . LEU A 1 91 ? 2.812 -8.571 -2.616 1.00 78.44 91 LEU A CA 1
ATOM 722 C C . LEU A 1 91 ? 1.843 -9.720 -2.325 1.00 78.44 91 LEU A C 1
ATOM 724 O O . LEU A 1 91 ? 0.633 -9.532 -2.332 1.00 78.44 91 LEU A O 1
ATOM 728 N N . THR A 1 92 ? 2.358 -10.911 -2.029 1.00 82.00 92 THR A N 1
ATOM 729 C C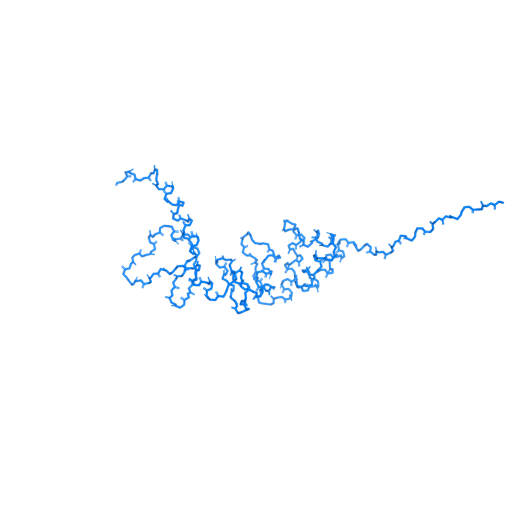A . THR A 1 92 ? 1.526 -12.102 -1.756 1.00 82.00 92 THR A CA 1
ATOM 730 C C . THR A 1 92 ? 1.552 -12.544 -0.297 1.00 82.00 92 THR A C 1
ATOM 732 O O . THR A 1 92 ? 0.642 -13.238 0.148 1.00 82.00 92 THR A O 1
ATOM 735 N N . ASN A 1 93 ? 2.546 -12.102 0.471 1.00 90.31 93 ASN A N 1
ATOM 736 C CA . ASN A 1 93 ? 2.711 -12.486 1.868 1.00 90.31 93 ASN A CA 1
ATOM 737 C C . ASN A 1 93 ? 2.025 -11.499 2.821 1.00 90.31 93 ASN A C 1
ATOM 739 O O . ASN A 1 93 ? 1.789 -10.334 2.494 1.00 90.31 93 ASN A O 1
ATOM 743 N N . CYS A 1 94 ? 1.728 -11.970 4.031 1.00 92.88 94 CYS A N 1
ATOM 744 C CA . CYS A 1 94 ? 1.274 -11.119 5.130 1.00 92.88 94 CYS A CA 1
ATOM 745 C C . CYS A 1 94 ? 2.386 -10.145 5.527 1.00 92.88 94 CYS A C 1
ATOM 747 O O . CYS A 1 94 ? 3.491 -10.595 5.807 1.00 92.88 94 CYS A O 1
ATOM 749 N N . GLN A 1 95 ? 2.087 -8.849 5.627 1.00 91.12 95 GLN A N 1
ATOM 750 C CA . GLN A 1 95 ? 3.072 -7.827 6.011 1.00 91.12 95 GLN A CA 1
ATOM 751 C C . GLN A 1 95 ? 3.629 -8.012 7.431 1.00 91.12 95 GLN A C 1
ATOM 753 O O . GLN A 1 95 ? 4.729 -7.556 7.715 1.00 91.12 95 GLN A O 1
ATOM 758 N N . TYR A 1 96 ? 2.893 -8.697 8.309 1.00 92.81 96 TYR A N 1
ATOM 759 C CA . TYR A 1 96 ? 3.279 -8.875 9.710 1.00 92.81 96 TYR A CA 1
ATOM 760 C C . TYR A 1 96 ? 4.017 -10.187 9.950 1.00 92.81 96 TYR A C 1
ATOM 762 O O . TYR A 1 96 ? 5.120 -10.195 10.481 1.00 92.81 96 TYR A O 1
ATOM 770 N N . CYS A 1 97 ? 3.407 -11.316 9.582 1.00 93.88 97 CYS A N 1
ATOM 771 C CA . CYS A 1 97 ? 3.989 -12.624 9.879 1.00 93.88 97 CYS A CA 1
ATOM 772 C C . CYS A 1 97 ? 4.859 -13.184 8.754 1.00 93.88 97 CYS A C 1
ATOM 774 O O . CYS A 1 97 ? 5.508 -14.198 8.978 1.00 93.88 97 CYS A O 1
ATOM 776 N N . LEU A 1 98 ? 4.836 -12.584 7.555 1.00 91.38 98 LEU A N 1
ATOM 777 C CA . LEU A 1 98 ? 5.617 -12.951 6.362 1.00 91.38 98 LEU A CA 1
ATOM 778 C C . LEU A 1 98 ? 5.435 -14.391 5.832 1.00 91.38 98 LEU A C 1
ATOM 780 O O . LEU A 1 98 ? 5.906 -14.702 4.744 1.00 91.38 98 LEU A O 1
ATOM 784 N N . THR A 1 99 ? 4.726 -15.264 6.549 1.00 88.94 99 THR A N 1
ATOM 785 C CA . THR A 1 99 ? 4.643 -16.709 6.270 1.00 88.94 99 THR A CA 1
ATOM 786 C C . THR A 1 99 ? 3.377 -17.128 5.530 1.00 88.94 99 THR A C 1
ATOM 788 O O . THR A 1 99 ? 3.366 -18.134 4.822 1.00 88.94 99 THR A O 1
ATOM 791 N N . LYS A 1 100 ? 2.277 -16.387 5.688 1.00 82.12 100 LYS A N 1
ATOM 792 C CA . LYS A 1 100 ? 0.978 -16.751 5.108 1.00 82.12 100 LYS A CA 1
ATOM 793 C C . LYS A 1 100 ? 0.822 -16.132 3.718 1.00 82.12 100 LYS A C 1
ATOM 795 O O . LYS A 1 100 ? 0.950 -14.917 3.581 1.00 82.12 100 LYS A O 1
ATOM 800 N N . LYS A 1 101 ? 0.464 -16.964 2.732 1.00 78.00 101 LYS A N 1
ATOM 801 C CA . LYS A 1 101 ? 0.101 -16.544 1.362 1.00 78.00 101 LYS A CA 1
ATOM 802 C C . LYS A 1 101 ? -1.389 -16.210 1.209 1.00 78.00 101 LYS A C 1
ATOM 804 O O . LYS A 1 101 ? -1.769 -15.431 0.343 1.00 78.00 101 LYS A O 1
ATOM 809 N N . THR A 1 102 ? -2.243 -16.771 2.068 1.00 86.69 102 THR A N 1
ATOM 810 C CA . THR A 1 102 ? -3.676 -16.443 2.101 1.00 86.69 102 THR A CA 1
ATOM 811 C C . THR A 1 102 ? -3.881 -15.165 2.904 1.00 86.69 102 THR A C 1
ATOM 813 O O . THR A 1 102 ? -4.000 -15.187 4.132 1.00 86.69 102 THR A O 1
ATOM 816 N N . VAL A 1 103 ? -3.879 -14.037 2.202 1.00 90.38 103 VAL A N 1
ATOM 817 C CA . VAL A 1 103 ? -4.007 -12.698 2.781 1.00 90.38 103 VAL A CA 1
ATOM 818 C C . VAL A 1 103 ? -5.079 -11.899 2.065 1.00 90.38 103 VAL A C 1
ATOM 820 O O . VAL A 1 103 ? -5.369 -12.133 0.893 1.00 90.38 103 VAL A O 1
ATOM 823 N N . LYS A 1 104 ? -5.660 -10.939 2.780 1.00 89.81 104 LYS A N 1
ATOM 824 C CA . LYS A 1 104 ? -6.575 -9.951 2.211 1.00 89.81 104 LYS A CA 1
ATOM 825 C C . LYS A 1 104 ? -5.944 -8.572 2.312 1.00 89.81 104 LYS A C 1
ATOM 827 O O . LYS A 1 104 ? -5.140 -8.314 3.209 1.00 89.81 104 LYS A O 1
ATOM 832 N N . VAL A 1 105 ? -6.315 -7.711 1.375 1.00 90.50 105 VAL A N 1
ATOM 833 C CA . VAL A 1 105 ? -6.007 -6.286 1.438 1.00 90.50 105 VAL A CA 1
ATOM 834 C C . VAL A 1 105 ? -7.157 -5.592 2.158 1.00 90.50 105 VAL A C 1
ATOM 836 O O . VAL A 1 105 ? -8.294 -5.640 1.691 1.00 90.50 105 VAL A O 1
ATOM 839 N N . TYR A 1 106 ? -6.859 -4.968 3.292 1.00 91.56 106 TYR A N 1
ATOM 840 C CA . TYR A 1 106 ? -7.788 -4.138 4.051 1.00 91.56 106 TYR A CA 1
ATOM 841 C C . TYR A 1 106 ? -7.482 -2.679 3.720 1.00 91.56 106 TYR A C 1
ATOM 843 O O . TYR A 1 106 ? -6.675 -2.034 4.388 1.00 91.56 106 TYR A O 1
ATOM 851 N N . TRP A 1 107 ? -8.087 -2.184 2.637 1.00 89.19 107 TRP A N 1
ATOM 852 C CA . TRP A 1 107 ? -7.816 -0.856 2.072 1.00 89.19 107 TRP A CA 1
ATOM 853 C C . TRP A 1 107 ? -8.017 0.282 3.074 1.00 89.19 107 TRP A C 1
ATOM 855 O O . TRP A 1 107 ? -7.216 1.209 3.098 1.00 89.19 107 TRP A O 1
ATOM 865 N N . GLN A 1 108 ? -9.026 0.166 3.939 1.00 89.94 108 GLN A N 1
ATOM 866 C CA . GLN A 1 108 ? -9.336 1.130 4.997 1.00 89.94 108 GLN A CA 1
ATOM 867 C C . GLN A 1 108 ? -8.170 1.322 5.971 1.00 89.94 108 GLN A C 1
ATOM 869 O O . GLN A 1 108 ? -7.957 2.421 6.461 1.00 89.94 108 GLN A O 1
ATOM 874 N N . PHE A 1 109 ? -7.403 0.262 6.217 1.00 90.94 109 PHE A N 1
ATOM 875 C CA . PHE A 1 109 ? -6.246 0.278 7.111 1.00 90.94 109 PHE A CA 1
ATOM 876 C C . PHE A 1 109 ? -4.918 0.389 6.358 1.00 90.94 109 PHE A C 1
ATOM 878 O O . PHE A 1 109 ? -3.869 0.472 6.981 1.00 90.94 109 PHE A O 1
ATOM 885 N N . ARG A 1 110 ? -4.935 0.327 5.019 1.00 89.62 110 ARG A N 1
ATOM 886 C CA . ARG A 1 110 ? -3.729 0.221 4.179 1.00 89.62 110 ARG A CA 1
ATOM 887 C C . ARG A 1 110 ? -2.811 -0.944 4.586 1.00 89.62 110 ARG A C 1
ATOM 889 O O . ARG A 1 110 ? -1.595 -0.869 4.435 1.00 89.62 110 ARG A O 1
ATOM 896 N N . VAL A 1 111 ? -3.394 -2.062 5.038 1.00 90.62 111 VAL A N 1
ATOM 897 C CA . VAL A 1 111 ? -2.643 -3.283 5.392 1.00 90.62 111 VAL A CA 1
ATOM 898 C C . VAL A 1 111 ? -3.024 -4.496 4.546 1.00 90.62 111 VAL A C 1
ATOM 900 O O . VAL A 1 111 ? -4.185 -4.707 4.188 1.00 90.62 111 VAL A O 1
ATOM 903 N N . ARG A 1 112 ? -2.036 -5.346 4.263 1.00 91.75 112 ARG A N 1
ATOM 904 C CA . ARG A 1 112 ? -2.212 -6.677 3.673 1.00 91.75 112 ARG A CA 1
ATOM 905 C C . ARG A 1 112 ? -1.811 -7.719 4.702 1.00 91.75 112 ARG A C 1
ATOM 907 O O . ARG A 1 112 ? -0.625 -7.916 4.977 1.00 91.75 112 ARG A O 1
ATOM 914 N N . CYS A 1 113 ? -2.785 -8.429 5.255 1.00 93.31 113 CYS A N 1
ATOM 915 C CA . CYS A 1 113 ? -2.509 -9.392 6.312 1.00 93.31 113 CYS A CA 1
ATOM 916 C C . CYS A 1 113 ? -3.413 -10.626 6.257 1.00 93.31 113 CYS A C 1
ATOM 918 O O . CYS A 1 113 ? -4.461 -10.652 5.603 1.00 93.31 113 CYS A O 1
ATOM 920 N N . CYS A 1 114 ? -2.963 -11.696 6.913 1.00 93.88 114 CYS A N 1
ATOM 921 C CA . CYS A 1 114 ? -3.797 -12.866 7.157 1.00 93.88 114 CYS A CA 1
ATOM 922 C C . CYS A 1 114 ? -4.833 -12.558 8.246 1.00 93.88 114 CYS A C 1
ATOM 924 O O . CYS A 1 114 ? -4.685 -11.605 9.010 1.00 93.88 114 CYS A O 1
ATOM 926 N N . GLN A 1 115 ? -5.862 -13.396 8.352 1.00 91.62 115 GLN A N 1
ATOM 927 C CA . GLN A 1 115 ? -6.922 -13.226 9.349 1.00 91.62 115 GLN A CA 1
ATOM 928 C C . GLN A 1 115 ? -6.385 -13.211 10.790 1.00 91.62 115 GLN A C 1
ATOM 930 O O . GLN A 1 115 ? -6.804 -12.377 11.582 1.00 91.62 115 GLN A O 1
ATOM 935 N N . GLU A 1 116 ? -5.411 -14.068 11.116 1.00 93.69 116 GLU A N 1
ATOM 936 C CA . GLU A 1 116 ? -4.776 -14.086 12.443 1.00 93.69 116 GLU A CA 1
ATOM 937 C C . GLU A 1 116 ? -4.118 -12.735 12.779 1.00 93.69 116 GLU A C 1
ATOM 939 O O . GLU A 1 116 ? -4.249 -12.227 13.890 1.00 93.69 116 GLU A O 1
ATOM 944 N N . CYS A 1 117 ? -3.416 -12.133 11.813 1.00 94.94 117 CYS A N 1
ATOM 945 C CA . CYS A 1 117 ? -2.783 -10.830 11.994 1.00 94.94 117 CYS A CA 1
ATOM 946 C C . CYS A 1 117 ? -3.797 -9.686 12.005 1.00 94.94 117 CYS A C 1
ATOM 948 O O . CYS A 1 117 ? -3.572 -8.734 12.744 1.00 94.94 117 CYS A O 1
ATOM 950 N N . LEU A 1 118 ? -4.900 -9.773 11.252 1.00 93.44 118 LEU A N 1
ATOM 951 C CA . LEU A 1 118 ? -6.004 -8.819 11.377 1.00 93.44 118 LEU A CA 1
ATOM 952 C C . LEU A 1 118 ? -6.503 -8.812 12.825 1.00 93.44 118 LEU A C 1
ATOM 954 O O . LEU A 1 118 ? -6.436 -7.784 13.483 1.00 93.44 118 LEU A O 1
ATOM 958 N N . SER A 1 119 ? -6.896 -9.975 13.350 1.00 91.44 119 SER A N 1
ATOM 959 C CA . SER A 1 119 ? -7.447 -10.100 14.703 1.00 91.44 119 SER A CA 1
ATOM 960 C C . SER A 1 119 ? -6.496 -9.615 15.800 1.00 91.44 119 SER A C 1
ATOM 962 O O . SER A 1 119 ? -6.956 -9.061 16.788 1.00 91.44 119 SER A O 1
ATOM 964 N N . LYS A 1 120 ? -5.177 -9.777 15.627 1.00 93.38 120 LYS A N 1
ATOM 965 C CA . LYS A 1 120 ? -4.168 -9.264 16.574 1.00 93.38 120 LYS A CA 1
ATOM 966 C C . LYS A 1 120 ? -4.009 -7.744 16.558 1.00 93.38 120 LYS A C 1
ATOM 968 O O . LYS A 1 120 ? -3.533 -7.187 17.539 1.00 93.38 120 LYS A O 1
ATOM 973 N N . ASN A 1 121 ? -4.338 -7.092 15.445 1.00 94.00 121 ASN A N 1
ATOM 974 C CA . ASN A 1 121 ? -4.102 -5.661 15.246 1.00 94.00 121 ASN A CA 1
ATOM 975 C C . ASN A 1 121 ? -5.394 -4.844 15.165 1.00 94.00 121 ASN A C 1
ATOM 977 O O . ASN A 1 121 ? -5.337 -3.633 14.974 1.00 94.00 121 ASN A O 1
ATOM 981 N N . THR A 1 122 ? -6.552 -5.477 15.326 1.00 93.56 122 THR A N 1
ATOM 982 C CA . THR A 1 122 ? -7.842 -4.793 15.376 1.00 93.56 122 THR A CA 1
ATOM 983 C C . THR A 1 122 ? -8.519 -4.986 16.716 1.00 93.56 122 THR A C 1
ATOM 985 O O . THR A 1 122 ? -8.427 -6.064 17.299 1.00 93.56 122 THR A O 1
ATOM 988 N N . THR A 1 123 ? -9.282 -3.989 17.147 1.00 87.94 123 THR A N 1
ATOM 989 C CA . THR A 1 123 ? -10.172 -4.105 18.303 1.00 87.94 123 THR A CA 1
ATOM 990 C C . THR A 1 123 ? -11.631 -4.030 17.853 1.00 87.94 123 THR A C 1
ATOM 992 O O . THR A 1 123 ? -11.972 -3.148 17.057 1.00 87.94 123 THR A O 1
ATOM 995 N N . PRO A 1 124 ? -12.508 -4.942 18.310 1.00 84.44 124 PRO A N 1
ATOM 996 C CA . PRO A 1 124 ? -13.935 -4.806 18.087 1.00 84.44 124 PRO A CA 1
ATOM 997 C C . PRO A 1 124 ? -14.514 -3.732 19.006 1.00 84.44 124 PRO A C 1
ATOM 999 O O . PRO A 1 124 ? -14.118 -3.617 20.165 1.00 84.44 124 PRO A O 1
ATOM 1002 N N . ILE A 1 125 ? -15.519 -3.016 18.514 1.00 71.44 125 ILE A N 1
ATOM 1003 C CA . ILE A 1 125 ? -16.521 -2.409 19.391 1.00 71.44 125 ILE A CA 1
ATOM 1004 C C . ILE A 1 125 ? -17.669 -3.404 19.494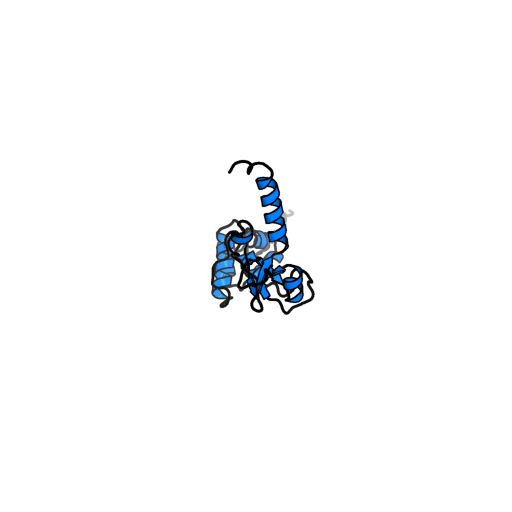 1.00 71.44 125 ILE A C 1
ATOM 1006 O O . ILE A 1 125 ? -18.155 -3.919 18.482 1.00 71.44 125 ILE A O 1
ATOM 1010 N N . VAL A 1 126 ? -18.076 -3.734 20.719 1.00 57.38 126 VAL A N 1
ATOM 1011 C CA . VAL A 1 126 ? -19.222 -4.620 20.931 1.00 57.38 126 VAL A CA 1
ATOM 1012 C C . VAL A 1 126 ? -20.467 -3.907 20.405 1.00 57.38 126 VAL A C 1
ATOM 1014 O O . VAL A 1 126 ? -20.859 -2.873 20.938 1.00 57.38 126 VAL A O 1
ATOM 1017 N N . PHE A 1 127 ? -21.104 -4.472 19.374 1.00 50.34 127 PHE A N 1
ATOM 1018 C CA . PHE A 1 127 ? -22.464 -4.106 18.980 1.00 50.34 127 PHE A CA 1
ATOM 1019 C C . PHE A 1 127 ? -23.400 -4.406 20.149 1.00 50.34 127 PHE A C 1
ATOM 1021 O O . PHE A 1 127 ? -23.904 -5.519 20.290 1.00 50.34 127 PHE A O 1
ATOM 1028 N N . SER A 1 128 ? -23.639 -3.423 21.002 1.00 43.41 128 SER A N 1
ATOM 1029 C CA . SER A 1 128 ? -24.757 -3.470 21.925 1.00 43.41 128 SER A CA 1
ATOM 1030 C C . SER A 1 128 ? -25.886 -2.635 21.327 1.00 43.41 128 SER A C 1
ATOM 1032 O O . SER A 1 128 ? -25.696 -1.481 20.940 1.00 43.41 128 SER A O 1
ATOM 1034 N N . LYS A 1 129 ? -27.076 -3.244 21.226 1.00 43.94 129 LYS A N 1
ATOM 1035 C CA . LYS A 1 129 ? -28.311 -2.590 20.752 1.00 43.94 129 LYS A CA 1
ATOM 1036 C C . LYS A 1 129 ? -28.723 -1.393 21.624 1.00 43.94 129 LYS A C 1
ATOM 1038 O O . LYS A 1 129 ? -29.646 -0.683 21.250 1.00 43.94 129 LYS A O 1
ATOM 1043 N N . THR A 1 130 ? -28.065 -1.193 22.763 1.00 50.28 130 THR A N 1
ATOM 1044 C CA . THR A 1 130 ? -28.425 -0.220 23.794 1.00 50.28 130 THR A CA 1
ATOM 1045 C C . THR A 1 130 ? -27.460 0.951 23.934 1.00 50.28 130 THR A C 1
ATOM 1047 O O . THR A 1 130 ? -27.719 1.794 24.783 1.00 50.28 130 THR A O 1
ATOM 1050 N N . TYR A 1 131 ? -26.382 1.052 23.148 1.00 45.84 131 TYR A N 1
ATOM 1051 C CA . TYR A 1 131 ? -25.542 2.251 23.228 1.00 45.84 131 TYR A CA 1
ATOM 1052 C C . TYR A 1 131 ? -25.942 3.305 22.190 1.00 45.84 131 TYR A C 1
ATOM 1054 O O . TYR A 1 131 ? -26.265 3.035 21.037 1.00 45.84 131 TYR A O 1
ATOM 1062 N N . GLU A 1 132 ? -25.835 4.548 22.608 1.00 48.09 132 GLU A N 1
ATOM 1063 C CA . GLU A 1 132 ? -25.923 5.764 21.808 1.00 48.09 132 GLU A CA 1
ATOM 1064 C C . GLU A 1 132 ? -24.604 5.977 21.002 1.00 48.09 132 GLU A C 1
ATOM 1066 O O . GLU A 1 132 ? -24.103 7.087 20.860 1.00 48.09 132 GLU A O 1
ATOM 1071 N N . TRP A 1 133 ? -23.972 4.893 20.518 1.00 49.16 133 TRP A N 1
ATOM 1072 C CA . TRP A 1 133 ? -22.518 4.738 20.271 1.00 49.16 133 TRP A CA 1
ATOM 1073 C C . TRP A 1 133 ? -21.946 5.338 18.970 1.00 49.16 133 TRP A C 1
ATOM 1075 O O . TRP A 1 133 ? -20.959 4.832 18.440 1.00 49.16 133 TRP A O 1
ATOM 1085 N N . MET A 1 134 ? -22.491 6.452 18.481 1.00 50.56 134 MET A N 1
ATOM 1086 C CA . MET A 1 134 ? -21.752 7.342 17.566 1.00 50.56 134 MET A CA 1
ATOM 1087 C C . MET A 1 134 ? -21.337 8.659 18.246 1.00 50.56 134 MET A C 1
ATOM 10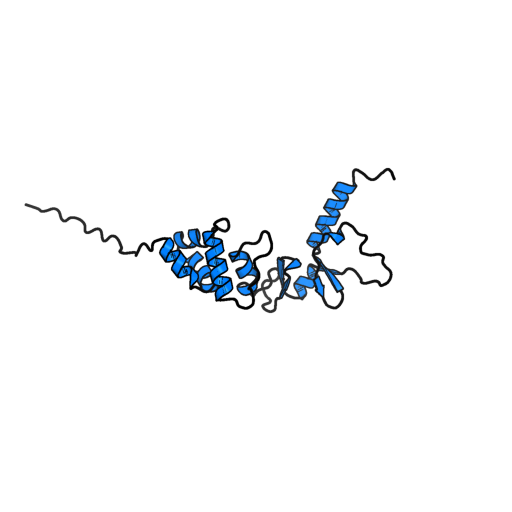89 O O . MET A 1 134 ? -20.980 9.615 17.568 1.00 50.56 134 MET A O 1
ATOM 1093 N N . ASN A 1 135 ? -21.373 8.694 19.583 1.00 54.56 135 ASN A N 1
ATOM 1094 C CA . ASN A 1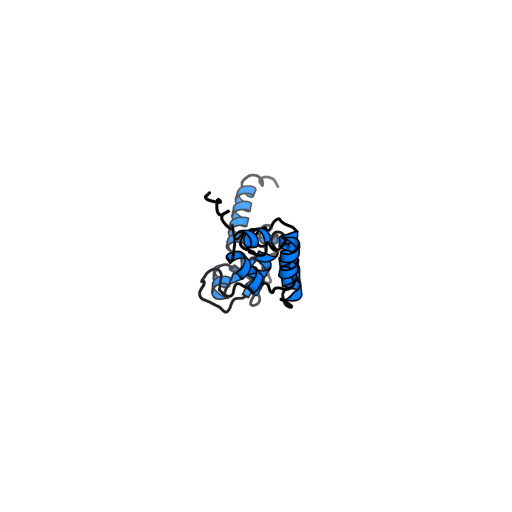 135 ? -21.043 9.876 20.383 1.00 54.56 135 ASN A CA 1
ATOM 1095 C C . ASN A 1 135 ? -19.581 9.928 20.862 1.00 54.56 135 ASN A C 1
ATOM 1097 O O . ASN A 1 135 ? -19.177 10.938 21.431 1.00 54.56 135 ASN A O 1
ATOM 1101 N N . ASP A 1 136 ? -18.777 8.880 20.638 1.00 69.56 136 ASP A N 1
ATOM 1102 C CA . ASP A 1 136 ? -17.334 8.974 20.872 1.00 69.56 136 ASP A CA 1
ATOM 1103 C C . ASP A 1 136 ? -16.683 9.682 19.676 1.00 69.56 136 ASP A C 1
ATOM 1105 O O . ASP A 1 136 ? -16.518 9.118 18.587 1.00 69.56 136 ASP A O 1
ATOM 1109 N N . SER A 1 137 ? -16.359 10.957 19.883 1.00 74.25 137 SER A N 1
ATOM 1110 C CA . SER A 1 137 ? -15.765 11.829 18.874 1.00 74.25 137 SER A CA 1
ATOM 1111 C C . SER A 1 137 ? -14.441 11.283 18.334 1.00 74.25 137 SER A C 1
ATOM 1113 O O . SER A 1 137 ? -14.159 11.481 17.151 1.00 74.25 137 SER A O 1
ATOM 1115 N N . VAL A 1 138 ? -13.678 10.533 19.137 1.00 78.50 138 VAL A N 1
ATOM 1116 C CA . VAL A 1 138 ? -12.397 9.936 18.732 1.00 78.50 138 VAL A CA 1
ATOM 1117 C C . VAL A 1 138 ? -12.634 8.860 17.680 1.00 78.50 138 VAL A C 1
ATOM 1119 O O . VAL A 1 138 ? -11.960 8.824 16.653 1.00 78.50 138 VAL A O 1
ATOM 1122 N N . LEU A 1 139 ? -13.636 8.010 17.895 1.00 81.44 139 LEU A N 1
ATOM 1123 C CA . LEU A 1 139 ? -13.949 6.906 16.988 1.00 81.44 139 LEU A CA 1
ATOM 1124 C C . LEU A 1 139 ? -14.624 7.370 15.691 1.00 81.44 139 LEU A C 1
ATOM 1126 O O . LEU A 1 139 ? -14.492 6.699 14.667 1.00 81.44 139 LEU A O 1
ATOM 1130 N N . SER A 1 140 ? -15.316 8.515 15.711 1.00 80.12 140 SER A N 1
ATOM 1131 C CA . SER A 1 140 ? -16.041 9.046 14.546 1.00 80.12 140 SER A CA 1
ATOM 1132 C C . SER A 1 140 ? -15.139 9.345 13.339 1.00 80.12 140 SER A C 1
ATOM 1134 O O . SER A 1 140 ? -15.578 9.224 12.195 1.00 80.12 140 SER A O 1
ATOM 1136 N N . GLY A 1 141 ? -13.871 9.690 13.589 1.00 80.62 141 GLY A N 1
ATOM 1137 C CA . GLY A 1 141 ? -12.877 9.975 12.553 1.00 80.62 141 GLY A CA 1
ATOM 1138 C C . GLY A 1 141 ? -12.063 8.764 12.094 1.00 80.62 141 GLY A C 1
ATOM 1139 O O . GLY A 1 141 ? -11.277 8.888 11.155 1.00 80.62 141 GLY A O 1
ATOM 1140 N N . LEU A 1 142 ? -12.213 7.600 12.735 1.00 88.75 142 LEU A N 1
ATOM 1141 C CA . LEU A 1 142 ? -11.346 6.454 12.477 1.00 88.75 142 LEU A CA 1
ATOM 1142 C C . LEU A 1 142 ? -11.879 5.531 11.383 1.00 88.75 142 LEU A C 1
ATOM 1144 O O . LEU A 1 142 ? -13.068 5.212 11.296 1.00 88.75 142 LEU A O 1
ATOM 1148 N N . ALA A 1 143 ? -10.948 5.027 10.575 1.00 91.44 143 ALA A N 1
ATOM 1149 C CA . ALA A 1 143 ? -11.233 3.974 9.618 1.00 91.44 143 ALA A CA 1
ATOM 1150 C C . ALA A 1 143 ? -11.644 2.682 10.345 1.00 91.44 143 ALA A C 1
ATOM 1152 O O . ALA A 1 143 ? -11.085 2.318 11.382 1.00 91.44 143 ALA A O 1
ATOM 1153 N N . TYR A 1 144 ? -12.595 1.951 9.764 1.00 92.00 144 TYR A N 1
ATOM 1154 C CA . TYR A 1 144 ? -13.052 0.667 10.284 1.00 92.00 144 TYR A CA 1
ATOM 1155 C C . TYR A 1 144 ? -13.334 -0.332 9.161 1.00 92.00 144 TYR A C 1
ATOM 1157 O O . TYR A 1 144 ? -13.562 0.033 8.005 1.00 92.00 144 TYR A O 1
ATOM 1165 N N . VAL A 1 145 ? -13.378 -1.617 9.514 1.00 90.69 145 VAL A N 1
ATOM 1166 C CA . VAL A 1 145 ? -13.859 -2.691 8.634 1.00 90.69 145 VAL A CA 1
ATOM 1167 C C . VAL A 1 145 ? -14.972 -3.476 9.314 1.00 90.69 145 VAL A C 1
ATOM 1169 O O . VAL A 1 145 ? -14.988 -3.630 10.534 1.00 90.69 145 VAL A O 1
ATOM 1172 N N . ARG A 1 146 ? -15.911 -4.003 8.522 1.00 88.56 146 ARG A N 1
ATOM 1173 C CA . ARG A 1 146 ? -16.923 -4.946 9.012 1.00 88.56 146 ARG A CA 1
ATOM 1174 C C . ARG A 1 146 ? -16.444 -6.373 8.783 1.00 88.56 146 ARG A C 1
ATOM 1176 O O . ARG A 1 146 ? -16.164 -6.757 7.650 1.00 88.56 146 ARG A O 1
ATOM 1183 N N . HIS A 1 147 ? -16.367 -7.159 9.848 1.00 85.00 147 HIS A N 1
ATOM 1184 C CA . HIS A 1 147 ? -15.935 -8.553 9.793 1.00 85.00 147 HIS A CA 1
ATOM 1185 C C . HIS A 1 147 ? -16.741 -9.382 10.793 1.00 85.00 147 HIS A C 1
ATOM 1187 O O . HIS A 1 147 ? -16.830 -9.008 11.955 1.00 85.00 147 HIS A O 1
ATOM 1193 N N . ASN A 1 148 ? -17.344 -10.492 10.354 1.00 84.31 148 ASN A N 1
ATOM 1194 C CA . ASN A 1 148 ? -18.166 -11.375 11.198 1.00 84.31 148 ASN A CA 1
ATOM 1195 C C . ASN A 1 148 ? -19.209 -10.631 12.057 1.00 84.31 148 ASN A C 1
ATOM 1197 O O . ASN A 1 148 ? -19.344 -10.896 13.248 1.00 84.31 148 ASN A O 1
ATOM 1201 N N . ASN A 1 149 ? -19.931 -9.678 11.457 1.00 82.38 149 ASN A N 1
ATOM 1202 C CA . ASN A 1 149 ? -20.921 -8.843 12.149 1.00 82.38 149 ASN A CA 1
ATOM 1203 C C . ASN A 1 149 ? -20.346 -7.992 13.303 1.00 82.38 149 ASN A C 1
ATOM 1205 O O . ASN A 1 149 ? -21.074 -7.607 14.211 1.00 82.38 149 ASN A O 1
ATOM 1209 N N . GLN A 1 150 ? -19.044 -7.692 13.269 1.00 83.62 150 GLN A N 1
ATOM 1210 C CA . GLN A 1 150 ? -18.361 -6.762 14.168 1.00 83.62 150 GLN A CA 1
ATOM 1211 C C . GLN A 1 150 ? -17.793 -5.586 13.372 1.00 83.62 150 GLN A C 1
ATOM 1213 O O . GLN A 1 150 ? -17.357 -5.753 12.229 1.00 83.62 150 GLN A O 1
ATOM 1218 N N . VAL A 1 151 ? -17.800 -4.400 13.981 1.00 87.19 151 VAL A N 1
ATOM 1219 C CA . VAL A 1 151 ? -17.025 -3.250 13.508 1.00 87.19 151 VAL A CA 1
ATOM 1220 C C . VAL A 1 151 ? -15.674 -3.320 14.196 1.00 87.19 151 VAL A C 1
ATOM 1222 O O . VAL A 1 151 ? -15.589 -3.317 15.424 1.00 87.19 151 VAL A O 1
ATOM 1225 N N . LEU A 1 152 ? -14.633 -3.438 13.384 1.00 90.44 152 LEU A N 1
ATOM 1226 C CA . LEU A 1 152 ? -13.256 -3.531 13.827 1.00 90.44 152 LEU A CA 1
ATOM 1227 C C . LEU A 1 152 ? -12.542 -2.232 13.480 1.00 90.44 152 LEU A C 1
ATOM 1229 O O . LEU A 1 152 ? -12.592 -1.800 12.329 1.00 90.44 152 LEU A O 1
ATOM 1233 N N . PHE A 1 153 ? -11.845 -1.665 14.454 1.00 92.06 153 PHE A N 1
ATOM 1234 C CA . PHE A 1 153 ? -10.940 -0.535 14.262 1.00 92.06 153 PHE A CA 1
ATOM 1235 C C . PHE A 1 153 ? -9.500 -1.014 14.338 1.00 92.06 153 PHE A C 1
ATOM 1237 O O . PHE A 1 153 ? -9.207 -2.006 15.013 1.00 92.06 153 PHE A O 1
ATOM 1244 N N . TRP A 1 154 ? -8.594 -0.310 13.666 1.00 93.75 154 TRP A N 1
ATOM 1245 C CA . TRP A 1 154 ? -7.170 -0.594 13.773 1.00 93.75 154 TRP A CA 1
ATOM 1246 C C . TRP A 1 154 ? -6.664 -0.171 15.156 1.00 93.75 154 TRP A C 1
ATOM 1248 O O . TRP A 1 154 ? -6.752 0.994 15.534 1.00 93.75 154 TRP A O 1
ATOM 1258 N N . TYR A 1 155 ? -6.172 -1.124 15.947 1.00 89.75 155 TYR A N 1
ATOM 1259 C CA . TYR A 1 155 ? -5.812 -0.888 17.347 1.00 89.75 155 TYR A CA 1
ATOM 1260 C C . TYR A 1 155 ? -4.724 0.189 17.524 1.00 89.75 155 TYR A C 1
ATOM 1262 O O . TYR A 1 155 ? -4.882 1.030 18.412 1.00 89.75 155 TYR A O 1
ATOM 1270 N N . PRO A 1 156 ? -3.648 0.219 16.708 1.00 89.25 156 PRO A N 1
ATOM 1271 C CA . PRO A 1 156 ? -2.680 1.311 16.750 1.00 89.25 156 PRO A CA 1
ATOM 1272 C C . PRO A 1 156 ? -3.309 2.696 16.567 1.00 89.25 156 PRO A C 1
ATOM 1274 O O . PRO A 1 156 ? -2.981 3.584 17.351 1.00 89.25 156 PRO A O 1
ATOM 1277 N N . ASP A 1 157 ? -4.238 2.844 15.618 1.00 90.50 157 ASP A N 1
ATOM 1278 C CA . ASP A 1 157 ? -4.869 4.130 15.289 1.00 90.50 157 ASP A CA 1
ATOM 1279 C C . ASP A 1 157 ? -5.802 4.585 16.412 1.00 90.50 157 ASP A C 1
ATOM 1281 O O . ASP A 1 157 ? -5.748 5.729 16.852 1.00 90.50 157 ASP A O 1
ATOM 1285 N N . VAL A 1 158 ? -6.591 3.658 16.964 1.00 87.75 158 VAL A N 1
ATOM 1286 C CA . VAL A 1 158 ? -7.407 3.919 18.159 1.00 87.75 158 VAL A CA 1
ATOM 1287 C C . VAL A 1 158 ? -6.519 4.419 19.298 1.00 87.75 158 VAL A C 1
ATOM 1289 O O . VAL A 1 158 ? -6.787 5.455 19.903 1.00 87.75 158 VAL A O 1
ATOM 1292 N N . LYS A 1 159 ? -5.421 3.711 19.575 1.00 85.00 159 LYS A N 1
ATOM 1293 C CA . LYS A 1 159 ? -4.509 4.060 20.666 1.00 85.00 159 LYS A CA 1
ATOM 1294 C C . LYS A 1 159 ? -3.837 5.418 20.456 1.00 85.00 159 LYS A C 1
ATOM 1296 O O . LYS A 1 159 ? -3.662 6.137 21.436 1.00 85.00 159 LYS A O 1
ATOM 1301 N N . SER A 1 160 ? -3.416 5.761 19.237 1.00 88.25 160 SER A N 1
ATOM 1302 C CA . SER A 1 160 ? -2.835 7.080 18.957 1.00 88.25 160 SER A CA 1
ATOM 1303 C C . SER A 1 160 ? -3.875 8.185 19.078 1.00 88.25 160 SER A C 1
ATOM 1305 O O . SER A 1 160 ? -3.604 9.175 19.748 1.00 88.25 160 SER A O 1
ATOM 1307 N N . SER A 1 161 ? -5.079 7.990 18.540 1.00 87.50 161 SER A N 1
ATOM 1308 C CA . SER A 1 161 ? -6.122 9.016 18.577 1.00 87.50 161 SER A CA 1
ATOM 1309 C C . SER A 1 161 ? -6.628 9.295 19.989 1.00 87.50 161 SER A C 1
ATOM 1311 O O . SER A 1 161 ? -6.823 10.457 20.324 1.00 87.50 161 SER A O 1
ATOM 1313 N N . TYR A 1 162 ? -6.756 8.286 20.860 1.00 82.19 162 TYR A N 1
ATOM 1314 C CA . TYR A 1 162 ? -7.074 8.546 22.273 1.00 82.19 162 TYR A CA 1
ATOM 1315 C C . TYR A 1 162 ? -5.949 9.288 22.997 1.00 82.19 162 TYR A C 1
ATOM 1317 O O . TYR A 1 162 ? -6.229 10.201 23.764 1.00 82.19 162 TYR A O 1
ATOM 1325 N N . LYS A 1 163 ? -4.679 8.960 22.729 1.00 82.94 163 LYS A N 1
ATOM 1326 C CA . LYS A 1 163 ? -3.547 9.699 23.313 1.00 82.94 163 LYS A CA 1
ATOM 1327 C C . LYS A 1 163 ? -3.523 11.162 22.876 1.00 82.94 163 LYS A C 1
ATOM 1329 O O . LYS A 1 163 ? -3.260 12.039 23.691 1.00 82.94 163 LYS A O 1
ATOM 1334 N N . GLU A 1 164 ? -3.771 11.420 21.596 1.00 86.19 164 GLU A N 1
ATOM 1335 C CA . GLU A 1 164 ? -3.878 12.779 21.057 1.00 86.19 164 GLU A CA 1
ATOM 1336 C C . GLU A 1 164 ? -5.070 13.513 21.668 1.00 86.19 164 GLU A C 1
ATOM 1338 O O . GLU A 1 164 ? -4.933 14.651 22.116 1.00 86.19 164 GLU A O 1
ATOM 1343 N N . PHE A 1 165 ? -6.218 12.840 21.761 1.00 83.00 165 PHE A N 1
ATOM 1344 C CA . PHE A 1 165 ? -7.410 13.385 22.391 1.00 83.00 165 PHE A CA 1
ATOM 1345 C C . PHE A 1 165 ? -7.163 13.747 23.857 1.00 83.00 165 PHE A C 1
ATOM 1347 O O . PHE A 1 165 ? -7.495 14.857 24.254 1.00 83.00 165 PHE A O 1
ATOM 1354 N N . GLU A 1 166 ? -6.537 12.882 24.655 1.00 79.38 166 GLU A N 1
ATOM 1355 C CA . GLU A 1 166 ? -6.178 13.165 26.053 1.00 79.38 166 GLU A CA 1
ATOM 1356 C C . GLU A 1 166 ? -5.197 14.339 26.173 1.00 79.38 166 GLU A C 1
ATOM 1358 O O . GLU A 1 166 ? -5.377 15.208 27.027 1.00 79.38 166 GLU A O 1
ATOM 1363 N N . ALA A 1 167 ? -4.193 14.410 25.292 1.00 82.12 167 ALA A N 1
ATOM 1364 C CA . ALA A 1 167 ? -3.223 15.503 25.281 1.00 82.12 167 ALA A CA 1
ATOM 1365 C C . ALA A 1 167 ? -3.875 16.863 24.971 1.00 82.12 167 ALA A C 1
ATOM 1367 O O . ALA A 1 167 ? -3.477 17.881 25.536 1.00 82.12 167 ALA A O 1
ATOM 1368 N N . ILE A 1 168 ? -4.889 16.881 24.099 1.00 80.00 168 ILE A N 1
ATOM 1369 C CA . ILE A 1 168 ? -5.656 18.088 23.755 1.00 80.00 168 ILE A CA 1
ATOM 1370 C C . ILE A 1 168 ? -6.694 18.411 24.845 1.00 80.00 168 ILE A C 1
ATOM 1372 O O . ILE A 1 168 ? -6.852 19.569 25.235 1.00 80.00 168 ILE A O 1
ATOM 1376 N N . SER A 1 169 ? -7.384 17.394 25.365 1.00 69.44 169 SER A N 1
ATOM 1377 C CA . SER A 1 169 ? -8.447 17.530 26.374 1.00 69.44 169 SER A CA 1
ATOM 1378 C C . SER A 1 169 ? -7.903 17.950 27.740 1.00 69.44 169 SER A C 1
ATOM 1380 O O . SER A 1 169 ? -8.594 18.622 28.503 1.00 69.44 169 SER A O 1
ATOM 1382 N N . GLY A 1 170 ? -6.634 17.644 28.022 1.00 56.84 170 GLY A N 1
ATOM 1383 C CA . GLY A 1 170 ? -5.888 18.057 29.211 1.00 56.84 170 GLY A CA 1
ATOM 1384 C C . GLY A 1 170 ? -5.554 19.551 29.310 1.00 56.84 170 GLY A C 1
ATOM 1385 O O . GLY A 1 170 ? -4.632 19.897 30.044 1.00 56.84 170 GLY A O 1
ATOM 1386 N N . ASN A 1 171 ? -6.261 20.445 28.602 1.00 52.88 171 ASN A N 1
ATOM 1387 C CA . ASN A 1 171 ? -6.134 21.894 28.817 1.00 52.88 171 ASN A CA 1
ATOM 1388 C C . ASN A 1 171 ? -7.391 22.756 28.616 1.00 52.88 171 ASN A C 1
ATOM 1390 O O . ASN A 1 171 ? -7.319 23.952 28.885 1.00 52.88 171 ASN A O 1
ATOM 1394 N N . LYS A 1 172 ? -8.543 22.225 28.193 1.00 49.38 172 LYS A N 1
ATOM 1395 C CA . LYS A 1 172 ? -9.793 23.006 28.127 1.00 49.38 172 LYS A CA 1
ATOM 1396 C C . LYS A 1 172 ? -11.000 22.083 28.120 1.00 49.38 172 LYS A C 1
ATOM 1398 O O . LYS A 1 172 ? -11.387 21.686 27.042 1.00 49.38 172 LYS A O 1
ATOM 1403 N N . TYR A 1 173 ? -11.565 21.775 29.285 1.00 46.38 173 TYR A N 1
ATOM 1404 C CA . TYR A 1 173 ? -13.012 21.600 29.521 1.00 46.38 173 TYR A CA 1
ATOM 1405 C C . TYR A 1 173 ? -13.243 21.564 31.045 1.00 46.38 173 TYR A C 1
ATOM 1407 O O . TYR A 1 173 ? -13.671 20.571 31.625 1.00 46.38 173 TYR A O 1
ATOM 1415 N N . LEU A 1 174 ? -12.897 22.669 31.708 1.00 41.62 174 LEU A N 1
ATOM 1416 C CA . LEU A 1 174 ? -13.672 23.169 32.842 1.00 41.62 174 LEU A CA 1
ATOM 1417 C C . LEU A 1 174 ? -14.434 24.377 32.294 1.00 41.62 174 LEU A C 1
ATOM 1419 O O . LEU A 1 174 ? -13.849 25.151 31.542 1.00 41.62 174 LEU A O 1
ATOM 1423 N N . GLU A 1 175 ? -15.700 24.498 32.676 1.00 38.62 175 GLU A N 1
ATOM 1424 C CA . GLU A 1 175 ? -16.735 25.397 32.139 1.00 38.62 175 GLU A CA 1
ATOM 1425 C C . GLU A 1 175 ? -17.498 24.847 30.932 1.00 38.62 175 GLU A C 1
ATOM 1427 O O . GLU A 1 175 ? -17.248 25.238 29.795 1.00 38.62 175 GLU A O 1
ATOM 1432 N N . TRP A 1 176 ? -18.458 23.962 31.225 1.00 42.34 176 TRP A N 1
ATOM 1433 C CA . TRP A 1 176 ? -19.878 24.237 30.964 1.00 42.34 176 TRP A CA 1
ATOM 1434 C C . TRP A 1 176 ? -20.687 23.781 32.180 1.00 42.34 176 TRP A C 1
ATOM 1436 O O . TRP A 1 176 ? -20.485 22.618 32.598 1.00 42.34 176 TRP A O 1
#

Radius of gyration: 25.49 Å; chains: 1; bounding box: 86×42×74 Å

Foldseek 3Di:
DDDDDDPPPPPPPPVPQPPVNVLVVLLPDALVVLVVQCVPDPVSVVQQVPQPDPSNQVSLLSNCCVPPVPQNDDDDPPDGSNRSCCLQPVDQAFPPPRPDSPWDQPSLVRGIHDPVVLVVFKDWDDPDPPDPPVPPPLCVPFGWDQDPNTTIGGNVSSVVSVVVVCVVVVPDDDDD

pLDDT: mean 82.54, std 16.65, range [38.62, 97.5]

Secondary structure (DSSP, 8-state):
------------------HHHHHHHHTTS-HHHHHHHTTT-HHHHHHHS-TT-HHHHHHHHHHHHHH-TT--SPPPTT--HHHHHIIIII--S-TTTS--S--EEEGGGTEEE-HHHHHHHEEEEP--TT--TT--HHHHTS-EEEETTEEEEEHHHHHHHHHHHHHHHTTS----

Organism: NCBI:txid1117310

Sequence (176 aa):
SLTPSVPNHHIPVAVTIPPEIFIKICEHLPPSDLLVLTGVCRRFRGFLCSPESSITQDIWRTSRVNFLPSLQLPPPDGMYEEEYIRFGKLLTNCQYCLTKKTVKVYWQFRVRCCQECLSKNTTPIVFSKTYEWMNDSVLSGLAYVRHNNQVLFWYPDVKSSYKEFEAISGNKYLEW

InterPro domains:
  IPR001810 F-box domain [PF12937] (16-51)
  IPR001810 F-box domain [PS50181] (11-63)
  IPR001810 F-box domain [SM00256] (17-57)
  IPR036047 F-box-like domain superfamily [SSF81383] (13-68)